Protein AF-A0A832W4M4-F1 (afdb_monomer_lite)

Foldseek 3Di:
DDPLVVVLVVVLVVVLVLLVLLLVLQLCLLPPVVCNVVSVVVSVVSVVVVVVVCVVCVVVNVVSLCVVCVDPVVSVVVVVVSVVVSVVSSVCSNVVSVVD

Secondary structure (DSSP, 8-state):
--HHHHHHHHHHHHHHHHHHHHHHHHHHHHH-TTTHHHHHHHHHHHHHHHHHHHHHHHHHHHHHHHHH---HHHHHHHHHHHHHHHHHHHHHHHHHHHH-

pLDDT: mean 80.39, std 8.7, range [48.88, 92.44]

Radius of gyration: 16.16 Å; chains: 1; bounding box: 34×26×45 Å

Structure (mmCIF, N/CA/C/O backbone):
data_AF-A0A832W4M4-F1
#
_entry.id   AF-A0A832W4M4-F1
#
loop_
_atom_site.group_PDB
_atom_site.id
_atom_site.type_symbol
_atom_site.label_atom_id
_atom_site.label_alt_id
_atom_site.label_comp_id
_atom_site.label_asym_id
_atom_site.label_entity_id
_atom_site.label_seq_id
_atom_site.pdbx_PDB_ins_code
_atom_site.Cartn_x
_atom_site.Cartn_y
_atom_site.Cartn_z
_atom_site.occupancy
_atom_site.B_iso_or_equiv
_atom_site.auth_seq_id
_atom_site.auth_comp_id
_atom_site.auth_asym_id
_atom_site.auth_atom_id
_atom_site.pdbx_PDB_model_num
ATOM 1 N N . MET A 1 1 ? 6.057 3.992 22.649 1.00 60.25 1 MET A N 1
ATOM 2 C CA . MET A 1 1 ? 5.039 3.767 21.591 1.00 60.25 1 MET A CA 1
ATOM 3 C C . MET A 1 1 ? 4.538 2.327 21.698 1.00 60.25 1 MET A C 1
ATOM 5 O O . MET A 1 1 ? 5.350 1.461 21.979 1.00 60.25 1 MET A O 1
ATOM 9 N N . ASN A 1 2 ? 3.235 2.050 21.566 1.00 83.75 2 ASN A N 1
ATOM 10 C CA . ASN A 1 2 ? 2.709 0.687 21.767 1.00 83.75 2 ASN A CA 1
ATOM 11 C C . ASN A 1 2 ? 3.095 -0.230 20.582 1.00 83.75 2 ASN A C 1
ATOM 13 O O . ASN A 1 2 ? 3.093 0.245 19.446 1.00 83.75 2 ASN A O 1
ATOM 17 N N . LYS A 1 3 ? 3.385 -1.522 20.811 1.00 77.94 3 LYS A N 1
ATOM 18 C CA . LYS A 1 3 ? 3.830 -2.490 19.776 1.00 77.94 3 LYS A CA 1
ATOM 19 C C . LYS A 1 3 ? 2.894 -2.512 18.562 1.00 77.94 3 LYS A C 1
ATOM 21 O O . LYS A 1 3 ? 3.330 -2.574 17.424 1.00 77.94 3 LYS A O 1
ATOM 26 N N . GLN A 1 4 ? 1.596 -2.345 18.800 1.00 76.69 4 GLN A N 1
ATOM 27 C CA . GLN A 1 4 ? 0.598 -2.262 17.732 1.00 76.69 4 GLN A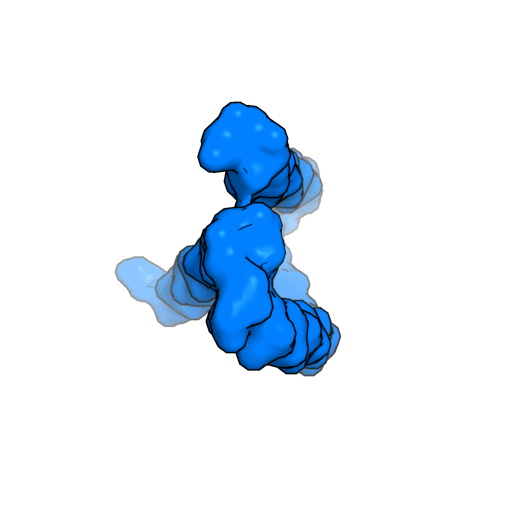 CA 1
ATOM 28 C C . GLN A 1 4 ? 0.683 -0.979 16.890 1.00 76.69 4 GLN A C 1
ATOM 30 O O . GLN A 1 4 ? 0.459 -1.037 15.686 1.00 76.69 4 GLN A O 1
ATOM 35 N N . LYS A 1 5 ? 1.029 0.167 17.495 1.00 75.69 5 LYS A N 1
ATOM 36 C CA . LYS A 1 5 ? 1.274 1.421 16.758 1.00 75.69 5 LYS A CA 1
ATOM 37 C C . LYS A 1 5 ? 2.505 1.284 15.861 1.00 75.69 5 LYS A C 1
ATOM 39 O O . LYS A 1 5 ? 2.458 1.705 14.715 1.00 75.69 5 LYS A O 1
ATOM 44 N N . LEU A 1 6 ? 3.566 0.658 16.374 1.00 80.31 6 LEU A N 1
ATOM 45 C CA . LEU A 1 6 ? 4.784 0.358 15.614 1.00 80.31 6 LEU A CA 1
ATOM 46 C C . LEU A 1 6 ? 4.497 -0.556 14.419 1.00 80.31 6 LEU A C 1
ATOM 48 O O . LEU A 1 6 ? 4.876 -0.222 13.306 1.00 80.31 6 LEU A O 1
ATOM 52 N N . ASN A 1 7 ? 3.760 -1.651 14.628 1.00 80.81 7 ASN A N 1
ATOM 53 C CA . ASN A 1 7 ? 3.400 -2.560 13.539 1.00 80.81 7 ASN A CA 1
ATOM 54 C C . ASN A 1 7 ? 2.582 -1.852 12.451 1.00 80.81 7 ASN A C 1
ATOM 56 O O . ASN A 1 7 ? 2.826 -2.063 11.274 1.00 80.81 7 ASN A O 1
ATOM 60 N N . PHE A 1 8 ? 1.641 -0.982 12.827 1.00 81.50 8 PHE A N 1
ATOM 61 C CA . PHE A 1 8 ? 0.844 -0.234 11.851 1.00 81.50 8 PHE A CA 1
ATOM 62 C C . PHE A 1 8 ? 1.684 0.754 11.041 1.00 81.50 8 PHE A C 1
ATOM 64 O O . PHE A 1 8 ? 1.515 0.846 9.829 1.00 81.50 8 PHE A O 1
ATOM 71 N N . ILE A 1 9 ? 2.600 1.469 11.700 1.00 83.00 9 ILE A N 1
ATOM 72 C CA . ILE A 1 9 ? 3.535 2.364 11.015 1.00 83.00 9 ILE A CA 1
ATOM 73 C C . ILE A 1 9 ? 4.429 1.561 10.067 1.00 83.00 9 ILE A C 1
ATOM 75 O O . ILE A 1 9 ? 4.601 1.982 8.931 1.00 83.00 9 ILE A O 1
ATOM 79 N N . ASN A 1 10 ? 4.936 0.397 10.487 1.00 82.00 10 ASN A N 1
ATOM 80 C CA . ASN A 1 10 ? 5.740 -0.468 9.623 1.00 82.00 10 ASN A CA 1
ATOM 81 C C . ASN A 1 10 ? 4.964 -0.943 8.391 1.00 82.00 10 ASN A C 1
ATOM 83 O O . ASN A 1 10 ? 5.495 -0.850 7.292 1.00 82.00 10 ASN A O 1
ATOM 87 N N . GLU A 1 11 ? 3.719 -1.399 8.545 1.00 81.81 11 GLU A N 1
ATOM 88 C CA . GLU A 1 11 ? 2.887 -1.807 7.402 1.00 81.81 11 GLU A CA 1
ATOM 89 C C . GLU A 1 11 ? 2.621 -0.623 6.458 1.00 81.81 11 GLU A C 1
ATOM 91 O O . GLU A 1 11 ? 2.781 -0.745 5.246 1.00 81.81 11 GLU A O 1
ATOM 96 N N . ALA A 1 12 ? 2.289 0.556 6.999 1.00 81.81 12 ALA A N 1
ATOM 97 C CA . ALA A 1 12 ? 2.034 1.755 6.200 1.00 81.81 12 ALA A CA 1
ATOM 98 C C . ALA A 1 12 ? 3.290 2.260 5.466 1.00 81.81 12 ALA A C 1
ATOM 100 O O . ALA A 1 12 ? 3.200 2.690 4.314 1.00 81.81 12 ALA A O 1
ATOM 101 N N . LEU A 1 13 ? 4.452 2.201 6.125 1.00 84.50 13 LEU A N 1
ATOM 102 C CA . LEU A 1 13 ? 5.748 2.570 5.559 1.00 84.50 13 LEU A CA 1
ATOM 103 C C . LEU A 1 13 ? 6.168 1.573 4.475 1.00 84.50 13 LEU A C 1
ATOM 105 O O . LEU A 1 13 ? 6.564 1.985 3.389 1.00 84.50 13 LEU A O 1
ATOM 109 N N . MET A 1 14 ? 6.026 0.272 4.740 1.00 84.31 14 MET A N 1
ATOM 110 C CA . MET A 1 14 ? 6.319 -0.785 3.774 1.00 84.31 14 MET A CA 1
ATOM 111 C C . MET A 1 14 ? 5.465 -0.621 2.516 1.00 84.31 14 MET A C 1
ATOM 113 O O . MET A 1 14 ? 5.988 -0.687 1.407 1.00 84.31 14 MET A O 1
ATOM 117 N N . PHE A 1 15 ? 4.172 -0.330 2.672 1.00 82.56 15 PHE A N 1
ATOM 118 C CA . PHE A 1 15 ? 3.267 -0.113 1.545 1.00 82.56 15 PHE A CA 1
ATOM 119 C C . PHE A 1 15 ? 3.640 1.121 0.707 1.00 82.56 15 PHE A C 1
ATOM 121 O O . PHE A 1 15 ? 3.555 1.097 -0.524 1.00 82.56 15 PHE A O 1
ATOM 128 N N . LEU A 1 16 ? 4.112 2.187 1.359 1.00 81.50 16 LEU A N 1
ATOM 129 C CA . LEU A 1 16 ? 4.596 3.397 0.691 1.00 81.50 16 LEU A CA 1
ATOM 130 C C . LEU A 1 16 ? 5.881 3.116 -0.104 1.00 81.50 16 LEU A C 1
ATOM 132 O O . LEU A 1 16 ? 5.977 3.496 -1.271 1.00 81.50 16 LEU A O 1
ATOM 136 N N . VAL A 1 17 ? 6.832 2.385 0.486 1.00 83.81 17 VAL A N 1
ATOM 137 C CA . VAL A 1 17 ? 8.072 1.960 -0.187 1.00 83.81 17 VAL A CA 1
ATOM 138 C C . VAL A 1 17 ? 7.770 1.055 -1.384 1.00 83.81 17 VAL A C 1
ATOM 140 O O . VAL A 1 17 ? 8.308 1.275 -2.468 1.00 83.81 17 VAL A O 1
ATOM 143 N N . LEU A 1 18 ? 6.870 0.081 -1.228 1.00 81.94 18 LEU A N 1
ATOM 144 C CA . LEU A 1 18 ? 6.456 -0.819 -2.309 1.00 81.94 18 LEU A CA 1
ATOM 145 C C . LEU A 1 18 ? 5.782 -0.066 -3.461 1.00 81.94 18 LEU A C 1
ATOM 147 O O . LEU A 1 18 ? 6.078 -0.342 -4.619 1.00 81.94 18 LEU A O 1
ATOM 151 N N . SER A 1 19 ? 4.941 0.927 -3.163 1.00 77.38 19 SER A N 1
ATOM 152 C CA . SER A 1 19 ? 4.316 1.775 -4.189 1.00 77.38 19 SER A CA 1
ATOM 153 C C . SER A 1 19 ? 5.358 2.573 -4.985 1.00 77.38 19 SER A C 1
ATOM 155 O O . SER A 1 19 ? 5.258 2.679 -6.206 1.00 77.38 19 SER A O 1
ATOM 157 N N . GLY A 1 20 ? 6.398 3.084 -4.316 1.00 77.19 20 GLY A N 1
ATOM 158 C CA . GLY A 1 20 ? 7.521 3.759 -4.972 1.00 77.19 20 GLY A CA 1
ATOM 159 C C . GLY A 1 20 ? 8.354 2.821 -5.852 1.00 77.19 20 GLY A C 1
ATOM 160 O O . GLY A 1 20 ? 8.676 3.168 -6.986 1.00 77.19 20 GLY A O 1
ATOM 161 N N . LEU A 1 21 ? 8.652 1.610 -5.370 1.00 78.88 21 LEU A N 1
ATOM 162 C CA . LEU A 1 21 ? 9.361 0.584 -6.143 1.00 78.88 21 LEU A CA 1
ATOM 163 C C . LEU A 1 21 ? 8.569 0.139 -7.379 1.00 78.88 21 LEU A C 1
ATOM 165 O O . LEU A 1 21 ? 9.158 -0.014 -8.446 1.00 78.88 21 LEU A O 1
ATOM 169 N N . LEU A 1 22 ? 7.246 -0.012 -7.262 1.00 75.94 22 LEU A N 1
ATOM 170 C CA . LEU A 1 22 ? 6.361 -0.285 -8.400 1.00 75.94 22 LEU A CA 1
ATOM 171 C C . LEU A 1 22 ? 6.380 0.848 -9.425 1.00 75.94 22 LEU A C 1
ATOM 173 O O . LEU A 1 22 ? 6.440 0.583 -10.625 1.00 75.94 22 LEU A O 1
ATOM 177 N N . GLY A 1 23 ? 6.395 2.099 -8.960 1.00 72.69 23 GLY A N 1
ATOM 178 C CA . GLY A 1 23 ? 6.631 3.253 -9.817 1.00 72.69 23 GLY A CA 1
ATOM 179 C C . GLY A 1 23 ? 7.935 3.092 -10.597 1.00 72.69 23 GLY A C 1
ATOM 180 O O . GLY A 1 23 ? 7.914 3.078 -11.829 1.00 72.69 23 GLY A O 1
ATOM 181 N N . ILE A 1 24 ? 9.065 2.922 -9.898 1.00 74.50 24 ILE A N 1
ATOM 182 C CA . ILE A 1 24 ? 10.407 2.764 -10.502 1.00 74.50 24 ILE A CA 1
ATOM 183 C C . ILE A 1 24 ? 10.431 1.590 -11.495 1.00 74.50 24 ILE A C 1
ATOM 185 O O . ILE A 1 24 ? 11.043 1.691 -12.561 1.00 74.50 24 ILE A O 1
ATOM 189 N N . GLY A 1 25 ? 9.692 0.522 -11.176 1.00 68.94 25 GLY A N 1
ATOM 190 C CA . GLY A 1 25 ? 9.177 -0.531 -12.064 1.00 68.94 25 GLY A CA 1
ATOM 191 C C . GLY A 1 25 ? 8.852 -0.058 -13.480 1.00 68.94 25 GLY A C 1
ATOM 192 O O . GLY A 1 25 ? 9.421 -0.474 -14.485 1.00 68.94 25 GLY A O 1
ATOM 193 N N . ILE A 1 26 ? 7.903 0.857 -13.556 1.00 68.31 26 ILE A N 1
ATOM 194 C CA . ILE A 1 26 ? 7.312 1.309 -14.811 1.00 68.31 26 ILE A CA 1
ATOM 195 C C . ILE A 1 26 ? 8.270 2.237 -15.575 1.00 68.31 26 ILE A C 1
ATOM 197 O O . ILE A 1 26 ? 8.374 2.133 -16.796 1.00 68.31 26 ILE A O 1
ATOM 201 N N . SER A 1 27 ? 9.030 3.089 -14.879 1.00 67.00 27 SER A N 1
ATOM 202 C CA . SER A 1 27 ? 9.937 4.058 -15.524 1.00 67.00 27 SER A CA 1
ATOM 203 C C . SER A 1 27 ? 11.146 3.418 -16.206 1.00 67.00 27 SER A C 1
ATOM 205 O O . SER A 1 27 ? 11.499 3.784 -17.327 1.00 67.00 27 SER A O 1
ATOM 207 N N . LEU A 1 28 ? 11.763 2.409 -15.586 1.00 69.75 28 LEU A N 1
ATOM 208 C CA . LEU A 1 28 ? 12.919 1.726 -16.179 1.00 69.75 28 LEU A CA 1
ATOM 209 C C . LEU A 1 28 ? 12.556 0.970 -17.467 1.00 69.75 28 LEU A C 1
ATOM 211 O O . LEU A 1 28 ? 13.374 0.926 -18.385 1.00 69.75 28 LEU A O 1
ATOM 215 N N . ARG A 1 29 ? 11.320 0.460 -17.584 1.00 66.06 29 ARG A N 1
ATOM 216 C CA . ARG A 1 29 ? 10.806 -0.137 -18.829 1.00 66.06 29 ARG A CA 1
ATOM 217 C C . ARG A 1 29 ? 10.770 0.868 -19.984 1.00 66.06 29 ARG A C 1
ATOM 219 O O . ARG A 1 29 ? 11.019 0.478 -21.118 1.00 66.06 29 ARG A O 1
ATOM 226 N N . LEU A 1 30 ? 10.457 2.136 -19.706 1.00 64.44 30 LEU A N 1
ATOM 227 C CA . LEU A 1 30 ? 10.348 3.180 -20.730 1.00 64.44 30 LEU A CA 1
ATOM 228 C C . LEU A 1 30 ? 11.719 3.670 -21.226 1.00 64.44 30 LEU A C 1
ATOM 230 O O . LEU A 1 30 ? 11.831 4.051 -22.386 1.00 64.44 30 LEU A O 1
ATOM 234 N N . LYS A 1 31 ? 12.766 3.629 -20.385 1.00 65.06 31 LYS A N 1
ATOM 235 C CA . LYS A 1 31 ? 14.096 4.179 -20.730 1.00 65.06 31 LYS A CA 1
ATOM 236 C C . LYS A 1 31 ? 15.169 3.152 -21.089 1.00 65.06 31 LYS A C 1
ATOM 238 O O . LYS A 1 31 ? 16.073 3.470 -21.854 1.00 65.06 31 LYS A O 1
ATOM 243 N N . MET A 1 32 ? 15.132 1.949 -20.517 1.00 66.06 32 MET A N 1
ATOM 244 C CA . MET A 1 32 ? 16.232 0.979 -20.595 1.00 66.06 32 MET A CA 1
ATOM 245 C C . MET A 1 32 ? 15.742 -0.341 -21.196 1.00 66.06 32 MET A C 1
ATOM 247 O O . MET A 1 32 ? 15.421 -1.280 -20.473 1.00 66.06 32 MET A O 1
ATOM 251 N N . HIS A 1 33 ? 15.725 -0.437 -22.528 1.00 66.75 33 HIS A N 1
ATOM 252 C CA . HIS A 1 33 ? 15.223 -1.617 -23.250 1.00 66.75 33 HIS A CA 1
ATOM 253 C C . HIS A 1 33 ? 15.938 -2.938 -22.893 1.00 66.75 33 HIS A C 1
ATOM 255 O O . HIS A 1 33 ? 15.312 -3.988 -22.959 1.00 66.75 33 HIS A O 1
ATOM 261 N N . LEU A 1 34 ? 17.212 -2.904 -22.474 1.00 67.88 34 LEU A N 1
ATOM 262 C CA . LEU A 1 34 ? 17.988 -4.112 -22.144 1.00 67.88 34 LEU A CA 1
ATOM 263 C C . LEU A 1 34 ? 17.603 -4.739 -20.788 1.00 67.88 34 LEU A C 1
ATOM 265 O O . LEU A 1 34 ? 17.648 -5.954 -20.634 1.00 67.88 34 LEU A O 1
ATOM 269 N N . TYR A 1 35 ? 17.212 -3.915 -19.809 1.00 69.12 35 TYR A N 1
ATOM 270 C CA . TYR A 1 35 ? 16.770 -4.367 -18.479 1.00 69.12 35 TYR A CA 1
ATOM 271 C C . TYR A 1 35 ? 15.249 -4.284 -18.301 1.00 69.12 35 TYR A C 1
ATOM 273 O O . TYR A 1 35 ? 14.720 -4.749 -17.291 1.00 69.12 35 TYR A O 1
ATOM 281 N N . GLY A 1 36 ? 14.546 -3.708 -19.280 1.00 68.38 36 GLY A N 1
ATOM 282 C CA . GLY A 1 36 ? 13.104 -3.496 -19.254 1.00 68.38 36 GLY A CA 1
ATOM 283 C C . GLY A 1 36 ? 12.315 -4.790 -19.085 1.00 68.38 36 GLY A C 1
ATOM 284 O O . GLY A 1 36 ? 11.336 -4.794 -18.343 1.00 68.38 36 GLY A O 1
ATOM 285 N N . ASP A 1 37 ? 12.771 -5.893 -19.684 1.00 76.31 37 ASP A N 1
ATOM 286 C CA . ASP A 1 37 ? 12.085 -7.188 -19.602 1.00 76.31 37 ASP A CA 1
ATOM 287 C C . ASP A 1 37 ? 12.188 -7.814 -18.206 1.00 76.31 37 ASP A C 1
ATOM 289 O O . ASP A 1 37 ? 11.169 -8.160 -17.606 1.00 76.31 37 ASP A O 1
ATOM 293 N N . ILE A 1 38 ? 13.400 -7.909 -17.641 1.00 80.44 38 ILE A N 1
ATOM 294 C CA . ILE A 1 38 ? 13.607 -8.421 -16.272 1.00 80.44 38 ILE A CA 1
ATOM 295 C C . ILE A 1 38 ? 12.818 -7.577 -15.277 1.00 80.44 38 ILE A C 1
ATOM 297 O O . ILE A 1 38 ? 12.143 -8.107 -14.397 1.00 80.44 38 ILE A O 1
ATOM 301 N N . HIS A 1 39 ? 12.879 -6.260 -15.433 1.00 76.06 39 HIS A N 1
ATOM 302 C CA . HIS A 1 39 ? 12.228 -5.333 -14.525 1.00 76.06 39 HIS A CA 1
ATOM 303 C C . HIS A 1 39 ? 10.699 -5.367 -14.645 1.00 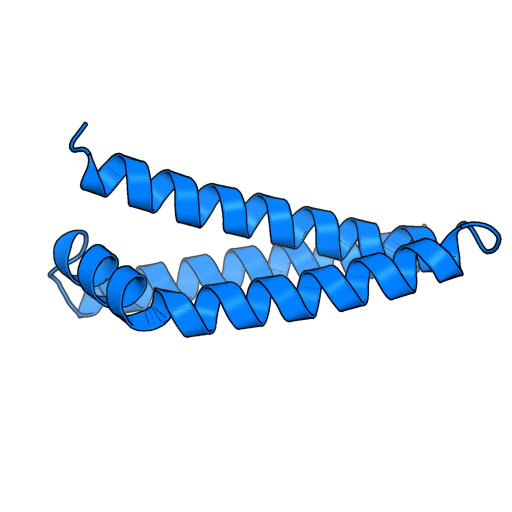76.06 39 HIS A C 1
ATOM 305 O O . HIS A 1 39 ? 10.001 -5.246 -13.640 1.00 76.06 39 HIS A O 1
ATOM 311 N N . TYR A 1 40 ? 10.167 -5.630 -15.842 1.00 74.38 40 TYR A N 1
ATOM 312 C CA . TYR A 1 40 ? 8.744 -5.882 -16.061 1.00 74.38 40 TYR A CA 1
ATOM 313 C C . TYR A 1 40 ? 8.267 -7.144 -15.331 1.00 74.38 40 TYR A C 1
ATOM 315 O O . TYR A 1 40 ? 7.300 -7.080 -14.568 1.00 74.38 40 TYR A O 1
ATOM 323 N N . TYR A 1 41 ? 8.957 -8.276 -15.505 1.00 83.56 41 TYR A N 1
ATOM 324 C CA . TYR A 1 41 ? 8.590 -9.518 -14.816 1.00 83.56 41 TYR A CA 1
ATOM 325 C C . TYR A 1 41 ? 8.756 -9.405 -13.298 1.00 83.56 41 TYR A C 1
ATOM 327 O O . TYR A 1 41 ? 7.888 -9.858 -12.553 1.00 83.56 41 TYR A O 1
ATOM 335 N N . LEU A 1 42 ? 9.823 -8.752 -12.829 1.00 82.25 42 LEU A N 1
ATOM 336 C CA . LEU A 1 42 ? 10.048 -8.506 -11.406 1.00 82.25 42 LEU A CA 1
ATOM 337 C C . LEU A 1 42 ? 8.949 -7.616 -10.812 1.00 82.25 42 LEU A C 1
ATOM 339 O O . LEU A 1 42 ? 8.405 -7.933 -9.755 1.00 82.25 42 LEU A O 1
ATOM 343 N N . GLY A 1 43 ? 8.576 -6.541 -11.511 1.00 78.56 43 GLY A N 1
ATOM 344 C CA . GLY A 1 43 ? 7.461 -5.678 -11.133 1.00 78.56 43 GLY A CA 1
ATOM 345 C C . GLY A 1 43 ? 6.147 -6.451 -11.049 1.00 78.56 43 GLY A C 1
ATOM 346 O O . GLY A 1 43 ? 5.431 -6.330 -10.059 1.00 78.56 43 GLY A O 1
ATOM 347 N N . LEU A 1 44 ? 5.859 -7.310 -12.029 1.00 82.50 44 LEU A N 1
ATOM 348 C CA . LEU A 1 44 ? 4.654 -8.141 -12.043 1.00 82.50 44 LEU A CA 1
ATOM 349 C C . LEU A 1 44 ? 4.616 -9.127 -10.864 1.00 82.50 44 LEU A C 1
ATOM 351 O O . LEU A 1 44 ? 3.594 -9.230 -10.185 1.00 82.50 44 LEU A O 1
ATOM 355 N N . ILE A 1 45 ? 5.734 -9.795 -10.565 1.00 87.81 45 ILE A N 1
ATOM 356 C CA . ILE A 1 45 ? 5.862 -10.682 -9.398 1.00 87.81 45 ILE A C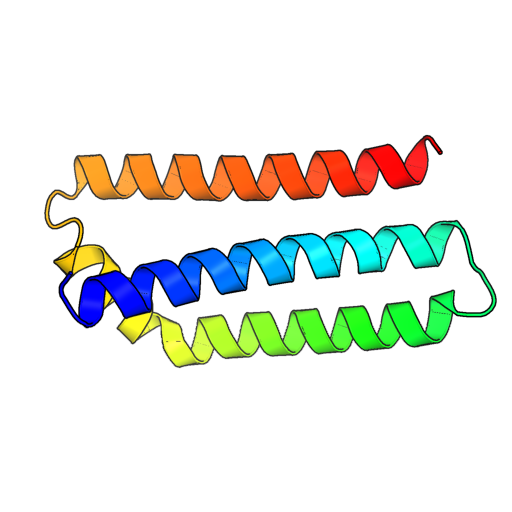A 1
ATOM 357 C C . ILE A 1 45 ? 5.644 -9.900 -8.097 1.00 87.81 45 ILE A C 1
ATOM 359 O O . ILE A 1 45 ? 4.913 -10.360 -7.218 1.00 87.81 45 ILE A O 1
ATOM 363 N N . LEU A 1 46 ? 6.230 -8.706 -7.979 1.00 83.12 46 LEU A N 1
ATOM 364 C CA . LEU A 1 46 ? 6.054 -7.847 -6.809 1.00 83.12 46 LEU A CA 1
ATOM 365 C C . LEU A 1 46 ? 4.598 -7.402 -6.642 1.00 83.12 46 LEU A C 1
ATOM 367 O O . LEU A 1 46 ? 4.092 -7.453 -5.525 1.00 83.12 46 LEU A O 1
ATOM 371 N N . VAL A 1 47 ? 3.892 -7.041 -7.719 1.00 83.25 47 VAL A N 1
ATOM 372 C CA . VAL A 1 47 ? 2.452 -6.734 -7.650 1.00 83.25 47 VAL A CA 1
ATOM 373 C C . VAL A 1 47 ? 1.675 -7.932 -7.108 1.00 83.25 47 VAL A C 1
ATOM 375 O O . VAL A 1 47 ? 0.896 -7.776 -6.170 1.00 83.25 47 VAL A O 1
ATOM 378 N N . VAL A 1 48 ? 1.907 -9.134 -7.646 1.00 89.00 48 VAL A N 1
ATOM 379 C CA . VAL A 1 48 ? 1.220 -10.356 -7.193 1.00 89.00 48 VAL A CA 1
ATOM 380 C C . VAL A 1 48 ? 1.504 -10.645 -5.718 1.00 89.00 48 VAL A C 1
ATOM 382 O O . VAL A 1 48 ? 0.576 -10.940 -4.961 1.00 89.00 48 VAL A O 1
ATOM 385 N N . LEU A 1 49 ? 2.759 -10.520 -5.281 1.00 86.88 49 LEU A N 1
ATOM 386 C CA . LEU A 1 49 ? 3.144 -10.702 -3.881 1.00 86.88 49 LEU A CA 1
ATOM 387 C C . LEU A 1 49 ? 2.478 -9.674 -2.963 1.00 86.88 49 LEU A C 1
ATOM 389 O O . LEU A 1 49 ? 1.989 -10.046 -1.901 1.00 86.88 49 LEU A O 1
ATOM 393 N N . VAL A 1 50 ? 2.398 -8.406 -3.375 1.00 85.75 50 VAL A N 1
ATOM 394 C CA . VAL A 1 50 ? 1.728 -7.350 -2.602 1.00 85.75 50 VAL A CA 1
ATOM 395 C C . VAL A 1 50 ? 0.229 -7.609 -2.497 1.00 85.75 50 VAL A C 1
ATOM 397 O O . VAL A 1 50 ? -0.323 -7.530 -1.401 1.00 85.75 50 VAL A O 1
ATOM 400 N N . LEU A 1 51 ? -0.432 -7.976 -3.597 1.00 88.06 51 LEU A N 1
ATOM 401 C CA . LEU A 1 51 ? -1.849 -8.344 -3.572 1.00 88.06 51 LEU A CA 1
ATOM 402 C C . LEU A 1 51 ? -2.092 -9.542 -2.645 1.00 88.06 51 LEU A C 1
ATOM 404 O O . LEU A 1 51 ? -3.015 -9.515 -1.830 1.00 88.06 51 LEU A O 1
ATOM 408 N N . THR A 1 52 ? -1.223 -10.552 -2.715 1.00 91.25 52 THR A N 1
ATOM 409 C CA . THR A 1 52 ? -1.277 -11.735 -1.845 1.00 91.25 52 THR A CA 1
ATOM 410 C C . THR A 1 52 ? -1.062 -11.360 -0.377 1.00 91.25 52 THR A C 1
ATOM 412 O O . THR A 1 52 ? -1.825 -11.802 0.478 1.00 91.25 52 THR A O 1
ATOM 415 N N . HIS A 1 53 ? -0.089 -10.497 -0.068 1.00 86.56 53 HIS A N 1
ATOM 416 C CA . HIS A 1 53 ? 0.170 -9.992 1.287 1.00 86.56 53 HIS A CA 1
ATOM 417 C C . HIS A 1 53 ? -1.053 -9.277 1.864 1.00 86.56 53 HIS A C 1
ATOM 419 O O . HIS A 1 53 ? -1.504 -9.615 2.958 1.00 86.56 53 HIS A O 1
ATOM 425 N N . ILE A 1 54 ? -1.642 -8.335 1.116 1.00 88.44 54 ILE A N 1
ATOM 426 C CA . ILE A 1 54 ? -2.849 -7.616 1.553 1.00 88.44 54 ILE A CA 1
ATOM 427 C C . ILE A 1 54 ? -3.997 -8.598 1.796 1.00 88.44 54 ILE A C 1
ATOM 429 O O . ILE A 1 54 ? -4.679 -8.492 2.814 1.00 88.44 54 ILE A O 1
ATOM 433 N N . TYR A 1 55 ? -4.204 -9.552 0.883 1.00 92.44 55 TYR A N 1
ATOM 434 C CA . TYR A 1 55 ? -5.263 -10.550 1.000 1.00 92.44 55 TYR A CA 1
ATOM 435 C C . TYR A 1 55 ? -5.096 -11.412 2.260 1.00 92.44 55 TYR A C 1
ATOM 437 O O . TYR A 1 55 ? -6.023 -11.509 3.067 1.00 92.44 55 TYR A O 1
ATOM 445 N N . LEU A 1 56 ? -3.903 -11.976 2.475 1.00 91.38 56 LEU A N 1
ATOM 446 C CA . LEU A 1 56 ? -3.609 -12.831 3.629 1.00 91.38 56 LEU A CA 1
ATOM 447 C C . LEU A 1 56 ? -3.691 -12.068 4.959 1.00 91.38 56 LEU A C 1
ATOM 449 O O . LEU A 1 56 ? -4.160 -12.611 5.960 1.00 91.38 56 LEU A O 1
ATOM 453 N N . HIS A 1 57 ? -3.286 -10.797 4.980 1.00 88.44 57 HIS A N 1
ATOM 454 C CA . HIS A 1 57 ? -3.234 -9.990 6.200 1.00 88.44 57 HIS A CA 1
ATOM 455 C C . HIS A 1 57 ? -4.456 -9.081 6.417 1.00 88.44 57 HIS A C 1
ATOM 457 O O . HIS A 1 57 ? -4.510 -8.360 7.418 1.00 88.44 57 HIS A O 1
ATOM 463 N N . TRP A 1 58 ? -5.476 -9.141 5.554 1.00 86.94 58 TRP A N 1
ATOM 464 C CA . TRP A 1 58 ? -6.625 -8.226 5.563 1.00 86.94 58 TRP A CA 1
ATOM 465 C C . TRP A 1 58 ? -7.301 -8.091 6.935 1.00 86.94 58 TRP A C 1
ATOM 467 O O . TRP A 1 58 ? -7.543 -6.987 7.427 1.00 86.94 58 TRP A O 1
ATOM 477 N N . THR A 1 59 ? -7.560 -9.213 7.610 1.00 87.50 59 THR A N 1
ATOM 478 C CA . THR A 1 59 ? -8.227 -9.205 8.923 1.00 87.50 59 THR A CA 1
ATOM 479 C C . THR A 1 59 ? -7.383 -8.532 10.007 1.00 87.50 59 THR A C 1
ATOM 481 O O . THR A 1 59 ? -7.926 -7.830 10.865 1.00 87.50 59 THR A O 1
ATOM 484 N N . GLN A 1 60 ? -6.059 -8.705 9.965 1.00 86.75 60 GLN A N 1
ATOM 485 C CA . GLN A 1 60 ? -5.127 -8.056 10.882 1.00 86.75 60 GLN A CA 1
ATOM 486 C C . GLN A 1 60 ? -5.090 -6.548 10.633 1.00 86.75 60 GLN A C 1
ATOM 488 O O . GLN A 1 60 ? -5.184 -5.779 11.591 1.00 86.75 60 GLN A O 1
ATOM 493 N N . ILE A 1 61 ? -5.020 -6.131 9.365 1.00 86.56 61 ILE A N 1
ATOM 494 C CA . ILE A 1 61 ? -5.011 -4.719 8.960 1.00 86.56 61 ILE A CA 1
ATOM 495 C C . ILE A 1 61 ? -6.277 -4.023 9.469 1.00 86.56 61 ILE A C 1
ATOM 497 O O . ILE A 1 61 ? -6.183 -3.016 10.173 1.00 86.56 61 ILE A O 1
ATOM 501 N N . VAL A 1 62 ? -7.460 -4.594 9.207 1.00 88.31 62 VAL A N 1
ATOM 502 C CA . VAL A 1 62 ? -8.743 -4.017 9.642 1.00 88.31 62 VAL A CA 1
ATOM 503 C C . VAL A 1 62 ? -8.821 -3.922 11.166 1.00 88.31 62 VAL A C 1
ATOM 505 O O . VAL A 1 62 ? -9.157 -2.860 11.691 1.00 88.31 62 VAL A O 1
ATOM 508 N N . LYS A 1 63 ? -8.468 -4.987 11.897 1.00 88.69 63 LYS A N 1
ATOM 509 C CA . LYS A 1 63 ? -8.517 -4.992 13.370 1.00 88.69 63 LYS A CA 1
ATOM 510 C C . LYS A 1 63 ? -7.529 -4.003 13.987 1.00 88.69 63 LYS A C 1
ATOM 512 O O . LYS A 1 63 ? -7.880 -3.293 14.929 1.00 88.69 63 LYS A O 1
ATOM 517 N N . MET A 1 64 ? -6.303 -3.928 13.466 1.00 85.50 64 MET A N 1
ATOM 518 C CA . MET A 1 64 ? -5.314 -2.945 13.914 1.00 85.50 64 MET A CA 1
ATOM 519 C C . MET A 1 64 ? -5.800 -1.524 13.651 1.00 85.50 64 MET A C 1
ATOM 521 O O . MET A 1 64 ? -5.726 -0.678 14.541 1.00 85.50 64 MET A O 1
ATOM 525 N N . TYR A 1 65 ? -6.351 -1.277 12.466 1.00 84.31 65 TYR A N 1
ATOM 526 C CA . TYR A 1 65 ? -6.830 0.039 12.079 1.00 84.31 65 TYR A CA 1
ATOM 527 C C . TYR A 1 65 ? -8.047 0.486 12.898 1.00 84.31 65 TYR A C 1
ATOM 529 O O . TYR A 1 65 ? -8.062 1.601 13.412 1.00 84.31 65 TYR A O 1
ATOM 537 N N . GLN A 1 66 ? -9.021 -0.401 13.124 1.00 88.00 66 GLN A N 1
ATOM 538 C CA . GLN A 1 66 ? -10.160 -0.151 14.015 1.00 88.00 66 GLN A CA 1
ATOM 539 C C . GLN A 1 66 ? -9.716 0.118 15.458 1.00 88.00 66 GLN A C 1
ATOM 541 O O . GLN A 1 66 ? -10.273 0.990 16.116 1.00 88.00 66 GLN A O 1
ATOM 546 N N . LYS A 1 67 ? -8.694 -0.591 15.951 1.00 87.00 67 LYS A N 1
ATOM 547 C CA . LYS A 1 67 ? -8.161 -0.377 17.302 1.00 87.00 67 LYS A CA 1
ATOM 548 C C . LYS A 1 67 ? -7.407 0.948 17.439 1.00 87.00 67 LYS A C 1
ATOM 550 O O . LYS A 1 67 ? -7.452 1.572 18.496 1.00 87.00 67 LYS A O 1
ATOM 555 N N . LEU A 1 68 ? -6.694 1.371 16.397 1.00 83.50 68 LEU A N 1
ATOM 556 C CA . LEU A 1 68 ? -5.952 2.635 16.377 1.00 83.50 68 LEU A CA 1
ATOM 557 C C . LEU A 1 68 ? -6.862 3.845 16.163 1.00 83.50 68 LEU A C 1
ATOM 559 O O . LEU A 1 68 ? -6.608 4.910 16.723 1.00 83.50 68 LEU A O 1
ATOM 563 N N . MET A 1 69 ? -7.918 3.668 15.373 1.00 85.75 69 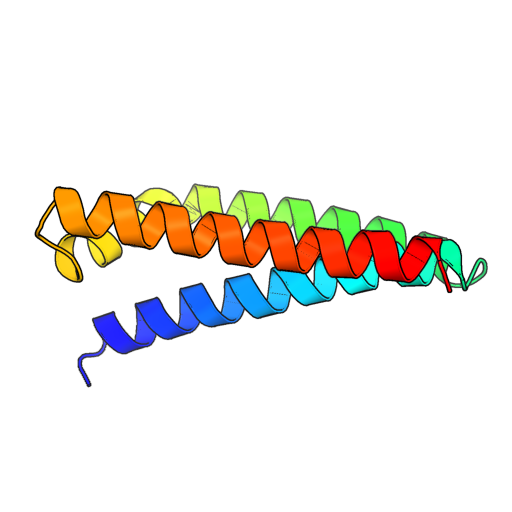MET A N 1
ATOM 564 C CA . MET A 1 69 ? -8.918 4.679 15.053 1.00 85.75 69 MET A CA 1
ATOM 565 C C . MET A 1 69 ? -10.323 4.121 15.323 1.00 85.75 69 MET A C 1
ATOM 567 O O . MET A 1 69 ? -11.014 3.688 14.390 1.00 85.75 69 MET A O 1
ATOM 571 N N . PRO A 1 70 ? -10.752 4.123 16.601 1.00 86.12 70 PRO A N 1
ATOM 572 C CA . PRO A 1 70 ? -12.053 3.585 16.992 1.00 86.12 70 PRO A CA 1
ATOM 573 C C . PRO A 1 70 ? -13.213 4.377 16.378 1.00 86.12 70 PRO A C 1
ATOM 575 O O . PRO A 1 70 ? -14.206 3.781 15.962 1.00 86.12 70 PRO A O 1
ATOM 578 N N . ASP A 1 71 ? -13.050 5.697 16.231 1.00 91.56 71 ASP A N 1
ATOM 579 C CA . ASP A 1 71 ? -14.041 6.585 15.619 1.00 91.56 71 ASP A CA 1
ATOM 580 C C . ASP A 1 71 ? -14.244 6.270 14.117 1.00 91.56 71 ASP A C 1
ATOM 582 O O . ASP A 1 71 ? -13.295 6.387 13.329 1.00 91.56 71 ASP A O 1
ATOM 586 N N . PRO A 1 72 ? -15.460 5.881 13.689 1.00 86.31 72 PRO A N 1
ATOM 587 C CA . PRO A 1 72 ? -15.726 5.472 12.312 1.00 86.31 72 PRO A CA 1
ATOM 588 C C . PRO A 1 72 ? -15.647 6.626 11.300 1.00 86.31 72 PRO A C 1
ATOM 590 O O . PRO A 1 72 ? -15.273 6.387 10.149 1.00 86.31 72 PRO A O 1
ATOM 593 N N . GLY A 1 73 ? -15.951 7.863 11.708 1.00 88.00 73 GLY A N 1
ATOM 594 C CA . GLY A 1 73 ? -15.896 9.042 10.843 1.00 88.00 73 GLY A CA 1
ATOM 595 C C . GLY A 1 73 ? -14.456 9.429 10.518 1.00 88.00 73 GLY A C 1
ATOM 596 O O . GLY A 1 73 ? -14.079 9.527 9.348 1.00 88.00 73 GLY A O 1
ATOM 597 N N . LYS A 1 74 ? -13.608 9.537 11.548 1.00 87.50 74 LYS A N 1
ATOM 598 C CA . LYS A 1 74 ? -12.171 9.813 11.379 1.00 87.50 74 LYS A CA 1
ATOM 599 C C . LYS A 1 74 ? -11.480 8.707 10.588 1.00 87.50 74 LYS A C 1
ATOM 601 O O . LYS A 1 74 ? -10.628 8.993 9.748 1.00 87.50 74 LYS A O 1
ATOM 606 N N . ARG A 1 75 ? -11.873 7.450 10.818 1.00 87.44 75 ARG A N 1
ATOM 607 C CA . ARG A 1 75 ? -11.334 6.284 10.111 1.00 87.44 75 ARG A CA 1
ATOM 608 C C . ARG A 1 75 ? -11.566 6.372 8.599 1.00 87.44 75 ARG A C 1
ATOM 610 O O . ARG A 1 75 ? -10.636 6.183 7.821 1.00 87.44 75 ARG A O 1
ATOM 617 N N . LYS A 1 76 ? -12.778 6.728 8.163 1.00 88.00 76 LYS A N 1
ATOM 618 C CA . LYS A 1 76 ? -13.069 6.890 6.731 1.00 88.00 76 LYS A CA 1
ATOM 619 C C . LYS A 1 76 ? -12.229 8.010 6.107 1.00 88.00 76 LYS A C 1
ATOM 621 O O . LYS A 1 76 ? -11.643 7.806 5.049 1.00 88.00 76 LYS A O 1
ATOM 626 N N . ILE A 1 77 ? -12.114 9.151 6.789 1.00 90.94 77 ILE A N 1
ATOM 627 C CA . ILE A 1 77 ? -11.343 10.310 6.311 1.00 90.94 77 ILE A CA 1
ATOM 628 C C . ILE A 1 77 ? -9.863 9.955 6.132 1.00 90.94 77 ILE A C 1
ATOM 630 O O . ILE A 1 77 ? -9.305 10.184 5.063 1.00 90.94 77 ILE A O 1
ATOM 634 N N . VAL A 1 78 ? -9.229 9.345 7.138 1.00 88.31 78 VAL A N 1
ATOM 635 C CA . VAL A 1 78 ? -7.802 8.989 7.057 1.00 88.31 78 VAL A CA 1
ATOM 636 C C . VAL A 1 78 ? -7.538 7.931 5.986 1.00 88.31 78 VAL A C 1
ATOM 638 O O . VAL A 1 78 ? -6.537 8.036 5.283 1.00 88.31 78 VAL A O 1
ATOM 641 N N . SER A 1 79 ? -8.440 6.962 5.799 1.00 86.06 79 SER A N 1
ATOM 642 C CA . SER A 1 79 ? -8.318 5.989 4.701 1.00 86.06 79 SER A CA 1
ATOM 643 C C . SER A 1 79 ? -8.360 6.668 3.333 1.00 86.06 79 SER A C 1
ATOM 645 O O . SER A 1 79 ? -7.537 6.367 2.473 1.00 86.06 79 SER A O 1
ATOM 647 N N . ILE A 1 80 ? -9.284 7.615 3.141 1.00 89.44 80 ILE A N 1
ATOM 648 C CA . ILE A 1 80 ? -9.413 8.368 1.887 1.00 89.44 80 ILE A CA 1
ATOM 649 C C . ILE A 1 80 ? -8.154 9.198 1.622 1.00 89.44 80 ILE A C 1
ATOM 651 O O . ILE A 1 80 ? -7.616 9.146 0.520 1.00 89.44 80 ILE A O 1
ATOM 655 N N . ILE A 1 81 ? -7.652 9.917 2.632 1.00 91.00 81 ILE A N 1
ATOM 656 C CA . ILE A 1 81 ? -6.418 10.709 2.518 1.00 91.00 81 ILE A CA 1
ATOM 657 C C . ILE A 1 81 ? -5.239 9.811 2.132 1.00 91.00 81 ILE A C 1
ATOM 659 O O . ILE A 1 81 ? -4.475 10.150 1.234 1.00 91.00 81 ILE A O 1
ATOM 663 N N . TYR A 1 82 ? -5.107 8.649 2.771 1.00 86.44 82 TYR A N 1
ATOM 664 C CA . TYR A 1 82 ? -4.023 7.713 2.487 1.00 86.44 82 TYR A CA 1
ATOM 665 C C . TYR A 1 82 ? -4.079 7.169 1.051 1.00 86.44 82 TYR A C 1
ATOM 667 O O . TYR A 1 82 ? -3.065 7.171 0.353 1.00 86.44 82 TYR A O 1
ATOM 675 N N . VAL A 1 83 ? -5.267 6.779 0.575 1.00 87.69 83 VAL A N 1
ATOM 676 C CA . VAL A 1 83 ? -5.464 6.328 -0.813 1.00 87.69 83 VAL A CA 1
ATOM 677 C C . VAL A 1 83 ? -5.158 7.450 -1.806 1.00 87.69 83 VAL A C 1
ATOM 679 O O . VAL A 1 83 ? -4.484 7.203 -2.805 1.00 87.69 83 VAL A O 1
ATOM 682 N N . LEU A 1 84 ? -5.588 8.685 -1.527 1.00 90.12 84 LEU A N 1
ATOM 683 C CA . LEU A 1 84 ? -5.272 9.851 -2.359 1.00 90.12 84 LEU A CA 1
ATOM 684 C C . LEU A 1 84 ? -3.763 10.094 -2.451 1.00 90.12 84 LEU A C 1
ATOM 686 O O . LEU A 1 84 ? -3.257 10.280 -3.552 1.00 90.12 84 LEU A O 1
ATOM 690 N N . ILE A 1 85 ? -3.039 10.036 -1.329 1.00 89.25 85 ILE A N 1
ATOM 691 C CA . ILE A 1 85 ? -1.578 10.201 -1.307 1.00 89.25 85 ILE A CA 1
ATOM 692 C C . ILE A 1 85 ? -0.898 9.144 -2.182 1.00 89.25 85 ILE A C 1
ATOM 694 O O . ILE A 1 85 ? -0.075 9.499 -3.022 1.00 89.25 85 ILE A O 1
ATOM 698 N N . ILE A 1 86 ? -1.262 7.865 -2.039 1.00 84.88 86 ILE A N 1
ATOM 699 C CA . ILE A 1 86 ? -0.689 6.782 -2.858 1.00 84.88 86 ILE A CA 1
ATOM 700 C C . ILE A 1 86 ? -1.016 6.986 -4.338 1.00 84.88 86 ILE A C 1
ATOM 702 O O . ILE A 1 86 ? -0.145 6.827 -5.191 1.00 84.88 86 ILE A O 1
ATOM 706 N N . THR A 1 87 ? -2.254 7.376 -4.641 1.00 84.56 87 THR A N 1
ATOM 707 C CA . THR A 1 87 ? -2.709 7.594 -6.018 1.00 84.56 87 THR A CA 1
ATOM 708 C C . THR A 1 87 ? -1.931 8.731 -6.670 1.00 84.56 87 THR A C 1
ATOM 710 O O . THR A 1 87 ? -1.426 8.560 -7.774 1.00 84.56 87 THR A O 1
ATOM 713 N N . ILE A 1 88 ? -1.771 9.863 -5.976 1.00 86.88 88 ILE A N 1
ATOM 714 C CA . ILE A 1 88 ? -0.979 11.006 -6.447 1.00 86.88 88 ILE A CA 1
ATOM 715 C C . ILE A 1 88 ? 0.477 10.590 -6.668 1.00 86.88 88 ILE A C 1
ATOM 717 O O . ILE A 1 88 ? 1.054 10.919 -7.701 1.00 86.88 88 ILE A O 1
ATOM 721 N N . LEU A 1 89 ? 1.063 9.840 -5.734 1.00 82.75 89 LEU A N 1
ATOM 722 C CA . LEU A 1 89 ? 2.458 9.413 -5.811 1.00 82.75 89 LEU A CA 1
ATOM 723 C C . LEU A 1 89 ? 2.704 8.482 -7.011 1.00 82.75 89 LEU A C 1
ATOM 725 O O . LEU A 1 89 ? 3.678 8.670 -7.738 1.00 82.75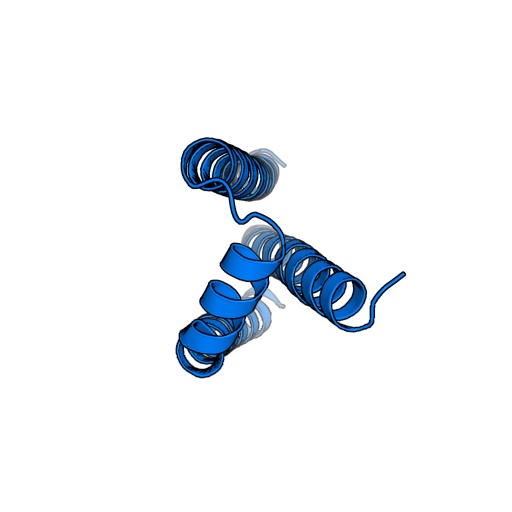 89 LEU A O 1
ATOM 729 N N . LEU A 1 90 ? 1.783 7.551 -7.285 1.00 77.50 90 LEU A N 1
ATOM 730 C CA . LEU A 1 90 ? 1.815 6.708 -8.487 1.00 77.50 90 LEU A CA 1
ATOM 731 C C . LEU A 1 90 ? 1.626 7.518 -9.778 1.00 77.50 90 LEU A C 1
ATOM 733 O O . LEU A 1 90 ? 2.298 7.248 -10.775 1.00 77.50 90 LEU A O 1
ATOM 737 N N . LEU A 1 91 ? 0.745 8.523 -9.767 1.00 81.31 91 LEU A N 1
ATOM 738 C CA . LEU A 1 91 ? 0.492 9.397 -10.916 1.00 81.31 91 LEU A CA 1
ATOM 739 C C . LEU A 1 91 ? 1.726 10.230 -11.267 1.00 81.31 91 LEU A C 1
ATOM 741 O O . LEU A 1 91 ? 2.149 10.232 -12.419 1.00 81.31 91 LEU A O 1
ATOM 745 N N . VAL A 1 92 ? 2.343 10.876 -10.272 1.00 81.38 92 VAL A N 1
ATOM 746 C CA . VAL A 1 92 ? 3.590 11.640 -10.442 1.00 81.38 92 VAL A CA 1
ATOM 747 C C . VAL A 1 92 ? 4.682 10.744 -11.011 1.00 81.38 92 VAL A C 1
ATOM 749 O O . VAL A 1 92 ? 5.378 11.136 -11.949 1.00 81.38 92 VAL A O 1
ATOM 752 N N . PHE A 1 93 ? 4.811 9.524 -10.493 1.00 72.81 93 PHE A N 1
ATOM 753 C CA . PHE A 1 93 ? 5.826 8.597 -10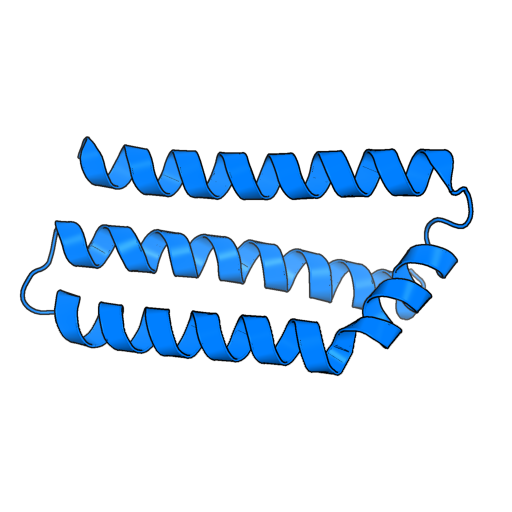.965 1.00 72.81 93 PHE A CA 1
ATOM 754 C C . PHE A 1 93 ? 5.583 8.157 -12.418 1.00 72.81 93 PHE A C 1
ATOM 756 O O . PHE A 1 93 ? 6.494 8.175 -13.241 1.00 72.81 93 PHE A O 1
ATOM 763 N N . THR A 1 94 ? 4.338 7.829 -12.763 1.00 70.19 94 THR A N 1
ATOM 764 C CA . THR A 1 94 ? 3.976 7.387 -14.117 1.00 70.19 94 THR A CA 1
ATOM 765 C C . THR A 1 94 ? 4.145 8.523 -15.130 1.00 70.19 94 THR A C 1
ATOM 767 O O . THR A 1 94 ? 4.778 8.347 -16.169 1.00 70.19 94 THR A O 1
ATOM 770 N N . VAL A 1 95 ? 3.646 9.719 -14.812 1.00 72.62 95 VAL A N 1
ATOM 771 C CA . VAL A 1 95 ? 3.723 10.897 -15.690 1.00 72.62 95 VAL A CA 1
ATOM 772 C C . VAL A 1 95 ? 5.162 11.381 -15.860 1.00 72.62 95 VAL A C 1
ATOM 774 O O . VAL A 1 95 ? 5.574 11.664 -16.981 1.00 72.62 95 VAL A O 1
ATOM 777 N N . SER A 1 96 ? 5.961 11.426 -14.790 1.00 66.56 96 SER A N 1
ATOM 778 C CA . SER A 1 96 ? 7.378 11.810 -14.907 1.00 66.56 96 SER A CA 1
ATOM 779 C C . SER A 1 96 ? 8.168 10.861 -15.810 1.00 66.56 96 SER A C 1
ATOM 781 O O . SER A 1 96 ? 9.035 11.321 -16.544 1.00 66.56 96 SER A O 1
ATOM 783 N N . SER A 1 97 ? 7.828 9.571 -15.827 1.00 62.28 97 SER A N 1
ATOM 784 C CA . SER A 1 97 ? 8.448 8.598 -16.733 1.00 62.28 97 SER A CA 1
ATOM 785 C C . SER A 1 97 ? 7.984 8.663 -18.191 1.00 62.28 97 SER A C 1
ATOM 787 O O . SER A 1 97 ? 8.638 8.093 -19.056 1.00 62.28 97 SER A O 1
ATOM 789 N N . LEU A 1 98 ? 6.867 9.344 -18.467 1.00 64.62 98 LEU A N 1
ATOM 790 C CA . LEU A 1 98 ? 6.377 9.612 -19.825 1.00 64.62 98 LEU A CA 1
ATOM 791 C C . LEU A 1 98 ? 6.967 10.901 -20.417 1.00 64.62 98 LEU A C 1
ATOM 793 O O . LEU A 1 98 ? 7.045 11.025 -21.635 1.00 64.62 98 LEU A O 1
ATOM 797 N N . ILE A 1 99 ? 7.326 11.870 -19.568 1.00 64.12 99 ILE A N 1
ATOM 798 C CA . ILE A 1 99 ? 7.783 13.208 -19.983 1.00 64.12 99 ILE A CA 1
ATOM 799 C C . ILE A 1 99 ? 9.314 13.288 -20.121 1.00 64.12 99 ILE A C 1
ATOM 801 O O . ILE A 1 99 ? 9.804 14.040 -20.961 1.00 64.12 99 ILE A O 1
ATOM 805 N N . PHE A 1 100 ? 10.064 12.534 -19.314 1.00 48.88 100 PHE A N 1
ATOM 806 C CA . PHE A 1 100 ? 11.531 12.458 -19.357 1.00 48.88 100 PHE A CA 1
ATOM 807 C C . PHE A 1 100 ? 11.987 11.091 -19.829 1.00 48.88 100 PHE A C 1
ATOM 809 O O . PHE A 1 100 ? 13.145 11.000 -20.298 1.00 48.88 100 PHE A O 1
#

Sequence (100 aa):
MNKQKLNFINEALMFLVLSGLLGIGISLRLKMHLYGDIHYYLGLILVVLVLTHIYLHWTQIVKMYQKLMPDPGKRKIVSIIYVLIITILLLVFTVSSLIF